Protein AF-E8R7Z8-F1 (afdb_monomer)

Solvent-accessible surface area (backbone atoms only — not comparable to full-atom values): 3858 Å² total; per-residue (Å²): 130,89,78,84,66,93,79,73,50,71,66,54,56,49,53,55,52,42,67,82,38,60,78,91,47,32,66,63,48,46,58,54,58,71,72,51,55,70,72,61,56,75,73,59,50,66,69,57,52,33,56,74,71,73,44,82,77,83,129

Foldseek 3Di:
DDDDDPPDDLVNLLVVLLVPDDPVCSVVLSVVSVVDDPVCSSPDHNVNSCVVVVHDDDD

Organism: Desulfurococcus mucosus (strain ATCC 35584 / DSM 2162 / JCM 9187 / O7/1) (NCBI:txid765177)

pLDDT: mean 80.42, std 14.37, range [35.94, 93.06]

Nearest PDB structures (foldseek):
  8ynn-assembly1_K  TM=2.987E-01  e=8.592E+00  Homo sapiens

Structure (mmCIF, N/CA/C/O backbone):
data_AF-E8R7Z8-F1
#
_entry.id   AF-E8R7Z8-F1
#
loop_
_atom_site.group_PDB
_atom_site.id
_atom_site.type_symbol
_atom_site.label_atom_id
_atom_site.label_alt_id
_atom_site.label_comp_id
_atom_site.label_asym_id
_atom_site.label_entity_id
_atom_site.label_seq_id
_atom_site.pdbx_PDB_ins_code
_atom_site.Cartn_x
_atom_site.Cartn_y
_atom_site.Cartn_z
_atom_site.occupancy
_atom_site.B_iso_or_equiv
_atom_site.auth_seq_id
_atom_site.auth_comp_id
_atom_site.auth_asym_id
_atom_site.auth_atom_id
_atom_site.pdbx_PDB_model_num
ATOM 1 N N . MET A 1 1 ? -7.754 5.978 -20.983 1.00 35.94 1 MET A N 1
ATOM 2 C CA . MET A 1 1 ? -6.700 4.959 -20.789 1.00 35.94 1 MET A CA 1
ATOM 3 C C . MET A 1 1 ? -5.699 5.524 -19.796 1.00 35.94 1 MET A C 1
ATOM 5 O O . MET A 1 1 ? -5.151 6.583 -20.068 1.00 35.94 1 MET A O 1
ATOM 9 N N . ALA A 1 2 ? -5.573 4.928 -18.606 1.00 44.25 2 ALA A N 1
ATOM 10 C CA . ALA A 1 2 ? -4.663 5.435 -17.580 1.00 44.25 2 ALA A CA 1
ATOM 11 C C . ALA A 1 2 ? -3.219 5.151 -18.013 1.00 44.25 2 ALA A C 1
ATOM 13 O O . ALA A 1 2 ? -2.842 4.010 -18.259 1.00 44.25 2 ALA A O 1
ATOM 14 N N . VAL A 1 3 ? -2.476 6.235 -18.201 1.00 48.53 3 VAL A N 1
ATOM 15 C CA . VAL A 1 3 ? -1.133 6.282 -18.771 1.00 48.53 3 VAL A CA 1
ATOM 16 C C . VAL A 1 3 ? -0.140 5.764 -17.737 1.00 48.53 3 VAL A C 1
ATOM 18 O O . VAL A 1 3 ? 0.082 6.408 -16.712 1.00 48.53 3 VAL A O 1
ATOM 21 N N . PHE A 1 4 ? 0.473 4.614 -18.014 1.00 47.12 4 PHE A N 1
ATOM 22 C CA . PHE A 1 4 ? 1.665 4.174 -17.301 1.00 47.12 4 PHE A CA 1
ATOM 23 C C . PHE A 1 4 ? 2.781 5.184 -17.601 1.00 47.12 4 PHE A C 1
ATOM 25 O O . PHE A 1 4 ? 3.226 5.298 -18.743 1.00 47.12 4 PHE A O 1
ATOM 32 N N . LYS A 1 5 ? 3.188 5.980 -16.604 1.00 53.38 5 LYS A N 1
ATOM 33 C CA . LYS A 1 5 ? 4.391 6.814 -16.716 1.00 53.38 5 LYS A CA 1
ATOM 34 C C . LYS A 1 5 ? 5.599 5.909 -16.450 1.00 53.38 5 LYS A C 1
ATOM 36 O O . LYS A 1 5 ? 5.736 5.448 -15.315 1.00 53.38 5 LYS A O 1
ATOM 41 N N . PRO A 1 6 ? 6.460 5.642 -17.449 1.00 48.34 6 PRO A N 1
ATOM 42 C CA . PRO A 1 6 ? 7.654 4.833 -17.253 1.00 48.34 6 PRO A CA 1
ATOM 43 C C . PRO A 1 6 ? 8.595 5.623 -16.340 1.00 48.34 6 PRO A C 1
ATOM 45 O O . PRO A 1 6 ? 9.169 6.628 -16.748 1.00 48.34 6 PRO A O 1
ATOM 48 N N . GLY A 1 7 ? 8.661 5.241 -15.067 1.00 58.22 7 GLY A N 1
ATOM 49 C CA . GLY A 1 7 ? 9.499 5.928 -14.084 1.00 58.22 7 GLY A CA 1
ATOM 50 C C . GLY A 1 7 ? 9.061 5.762 -12.636 1.00 58.22 7 GLY A C 1
ATOM 51 O O . GLY A 1 7 ? 9.888 5.957 -11.754 1.00 58.22 7 GLY A O 1
ATOM 52 N N . LYS A 1 8 ? 7.806 5.374 -12.369 1.00 65.06 8 LYS A N 1
ATOM 53 C CA . LYS A 1 8 ? 7.386 5.108 -10.990 1.00 65.06 8 LYS A CA 1
ATOM 54 C C . LYS A 1 8 ? 7.895 3.756 -10.518 1.00 65.06 8 LYS A C 1
ATOM 56 O O . LYS A 1 8 ? 7.537 2.716 -11.072 1.00 65.06 8 LYS A O 1
ATOM 61 N N . ASN A 1 9 ? 8.721 3.777 -9.480 1.00 80.19 9 ASN A N 1
ATOM 62 C CA . ASN A 1 9 ? 9.204 2.557 -8.853 1.0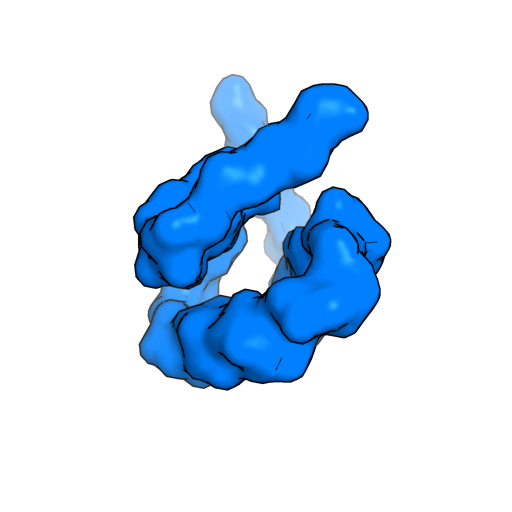0 80.19 9 ASN A CA 1
ATOM 63 C C . ASN A 1 9 ? 8.054 1.867 -8.114 1.00 80.19 9 ASN A C 1
ATOM 65 O O . ASN A 1 9 ? 7.189 2.524 -7.539 1.00 80.19 9 ASN A O 1
ATOM 69 N N . ARG A 1 10 ? 8.069 0.529 -8.066 1.00 83.69 10 ARG A N 1
ATOM 70 C CA . ARG A 1 10 ? 7.072 -0.285 -7.342 1.00 83.69 10 ARG A CA 1
ATOM 71 C C . ARG A 1 10 ? 6.770 0.266 -5.946 1.00 83.69 10 ARG A C 1
ATOM 73 O O . ARG A 1 10 ? 5.617 0.357 -5.545 1.00 83.69 10 ARG A O 1
ATOM 80 N N . ARG A 1 11 ? 7.819 0.674 -5.233 1.00 86.81 11 ARG A N 1
ATOM 81 C CA . ARG A 1 11 ? 7.728 1.275 -3.903 1.00 86.81 11 ARG A CA 1
ATOM 82 C C . ARG A 1 11 ? 6.884 2.551 -3.879 1.00 86.81 11 ARG A C 1
ATOM 84 O O . ARG A 1 11 ? 6.061 2.695 -2.988 1.00 86.81 11 ARG A O 1
ATOM 91 N N . GLU A 1 12 ? 7.056 3.439 -4.852 1.00 87.25 12 GLU A N 1
ATOM 92 C CA . GLU A 1 12 ? 6.304 4.697 -4.931 1.00 87.25 12 GLU A CA 1
ATOM 93 C C . GLU A 1 12 ? 4.815 4.432 -5.165 1.00 87.25 12 GLU A C 1
ATOM 95 O O . GLU A 1 12 ? 3.979 5.050 -4.518 1.00 87.25 12 GLU A O 1
ATOM 100 N N . ILE A 1 13 ? 4.478 3.461 -6.022 1.00 86.75 13 ILE A N 1
ATOM 101 C CA . ILE A 1 13 ? 3.083 3.062 -6.274 1.00 86.75 13 ILE A CA 1
ATOM 102 C C . ILE A 1 13 ? 2.435 2.533 -4.988 1.00 86.75 13 ILE A C 1
ATOM 104 O O . ILE A 1 13 ? 1.314 2.909 -4.650 1.00 86.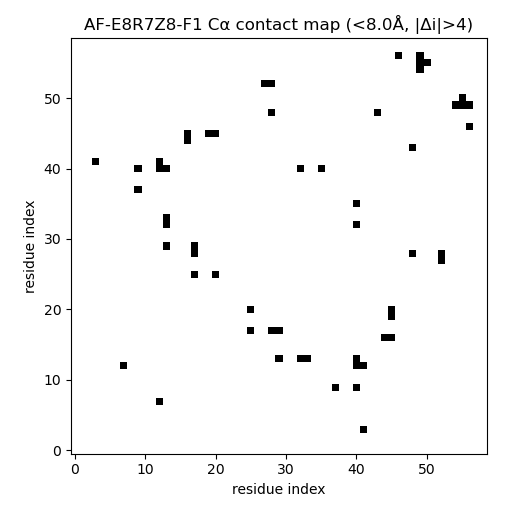75 13 ILE A O 1
ATOM 108 N N . ILE A 1 14 ? 3.151 1.684 -4.246 1.00 89.50 14 ILE A N 1
ATOM 109 C CA . ILE A 1 14 ? 2.674 1.153 -2.965 1.00 89.50 14 ILE A CA 1
ATOM 110 C C . ILE A 1 14 ? 2.487 2.290 -1.956 1.00 89.50 14 ILE A C 1
ATOM 112 O O . ILE A 1 14 ? 1.445 2.370 -1.314 1.00 89.50 14 ILE A O 1
ATOM 116 N N . GLU A 1 15 ? 3.462 3.189 -1.819 1.00 89.75 15 GLU A N 1
ATOM 117 C CA . GLU A 1 15 ? 3.372 4.316 -0.886 1.00 89.75 15 GLU A CA 1
ATOM 118 C C . GLU A 1 15 ? 2.214 5.268 -1.231 1.00 89.75 15 GLU A C 1
ATOM 120 O O . GLU A 1 15 ? 1.508 5.711 -0.323 1.00 89.75 15 GLU A O 1
ATOM 125 N N . GLU A 1 16 ? 1.948 5.518 -2.515 1.00 89.38 16 GLU A N 1
ATOM 126 C CA . GLU A 1 16 ? 0.783 6.287 -2.969 1.00 89.38 16 GLU A CA 1
ATOM 127 C C . GLU A 1 16 ? -0.539 5.601 -2.601 1.00 89.38 16 GLU A C 1
ATOM 129 O O . GLU A 1 16 ? -1.409 6.232 -2.000 1.00 89.38 16 GLU A O 1
ATOM 134 N N . LEU A 1 17 ? -0.676 4.300 -2.880 1.00 88.12 17 LEU A N 1
ATOM 135 C CA . LEU A 1 17 ? -1.881 3.534 -2.539 1.00 88.12 17 LEU A CA 1
ATOM 136 C C . LEU A 1 17 ? -2.133 3.489 -1.026 1.00 88.12 17 LEU A C 1
ATOM 138 O O . LEU A 1 17 ? -3.278 3.576 -0.584 1.00 88.12 17 LEU A O 1
ATOM 142 N N . LEU A 1 18 ? -1.072 3.374 -0.224 1.00 90.69 18 LEU A N 1
ATOM 143 C CA . LEU A 1 18 ? -1.158 3.358 1.236 1.00 90.69 18 LEU A CA 1
ATOM 144 C C . LEU A 1 18 ? -1.485 4.733 1.825 1.00 90.69 18 LEU A C 1
ATOM 146 O O . LEU A 1 18 ? -2.130 4.804 2.874 1.00 90.69 18 LEU A O 1
ATOM 150 N N . ARG A 1 19 ? -1.045 5.824 1.187 1.00 88.81 19 ARG A N 1
ATOM 151 C CA . ARG A 1 19 ? -1.293 7.191 1.665 1.00 88.81 19 ARG A CA 1
ATOM 152 C C . ARG A 1 19 ? -2.787 7.492 1.753 1.00 88.81 19 ARG A C 1
ATOM 154 O O . ARG A 1 19 ? -3.220 8.044 2.764 1.00 88.81 19 ARG A O 1
ATOM 161 N N . ASP A 1 20 ? -3.540 7.070 0.743 1.00 82.06 20 ASP A N 1
ATOM 162 C CA . ASP A 1 20 ? -4.990 7.275 0.636 1.00 82.06 20 ASP A CA 1
ATOM 163 C C . ASP A 1 20 ? -5.820 6.209 1.376 1.00 82.06 20 ASP A C 1
ATOM 165 O O . ASP A 1 20 ? -7.054 6.280 1.408 1.00 82.06 20 ASP A O 1
ATOM 169 N N . LEU A 1 21 ? -5.156 5.207 1.957 1.00 86.50 21 LEU A N 1
ATOM 170 C CA . LEU A 1 21 ? -5.777 4.156 2.752 1.00 86.50 21 LEU A CA 1
ATOM 171 C C . LEU A 1 21 ? -5.864 4.551 4.233 1.00 86.50 21 LEU A C 1
ATOM 173 O O . LEU A 1 21 ? -5.011 5.286 4.747 1.00 86.50 21 LEU A O 1
ATOM 177 N N . ASP A 1 22 ? -6.865 4.003 4.926 1.00 86.38 22 ASP A N 1
ATOM 178 C CA . ASP A 1 22 ? -7.009 4.114 6.376 1.00 86.38 22 ASP A CA 1
ATOM 179 C C . ASP A 1 22 ? -5.700 3.700 7.086 1.00 86.38 22 ASP A C 1
ATOM 181 O O . ASP A 1 22 ? -5.180 2.611 6.805 1.00 86.38 22 ASP A O 1
ATOM 185 N N . PRO A 1 23 ? -5.155 4.530 8.002 1.00 87.31 23 PRO A N 1
ATOM 186 C CA . PRO A 1 23 ? -3.930 4.226 8.739 1.00 87.31 23 PRO A CA 1
ATOM 187 C C . PRO A 1 23 ? -3.932 2.856 9.421 1.00 87.31 23 PRO A C 1
ATOM 189 O O . PRO A 1 23 ? -2.892 2.201 9.448 1.00 87.31 23 PRO A O 1
ATOM 192 N N . SER A 1 24 ? -5.087 2.409 9.922 1.00 88.94 24 SER A N 1
ATOM 193 C CA . SER A 1 24 ? -5.245 1.120 10.606 1.00 88.94 24 SER A CA 1
ATOM 194 C C . SER A 1 24 ? -5.065 -0.085 9.680 1.00 88.94 24 SER A C 1
ATOM 196 O O . SER A 1 24 ? -4.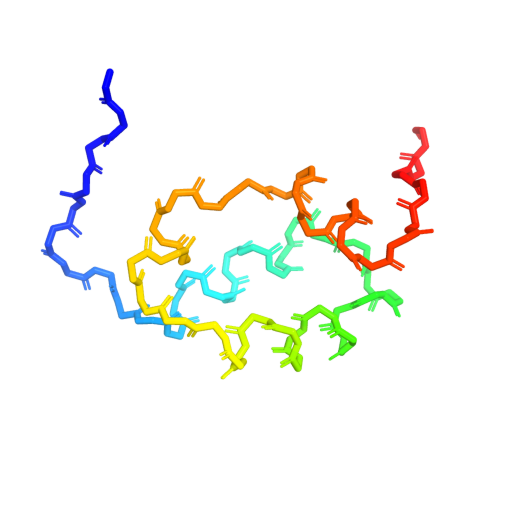705 -1.166 10.139 1.00 88.94 24 SER A O 1
ATOM 198 N N . LEU A 1 25 ? -5.264 0.099 8.372 1.00 88.81 25 LEU A N 1
ATOM 199 C CA . LEU A 1 25 ? -5.174 -0.960 7.367 1.00 88.81 25 LEU A CA 1
ATOM 200 C C . LEU A 1 25 ? -3.858 -0.932 6.588 1.00 88.81 25 LEU A C 1
ATOM 202 O O . LEU A 1 25 ? -3.593 -1.844 5.808 1.00 88.8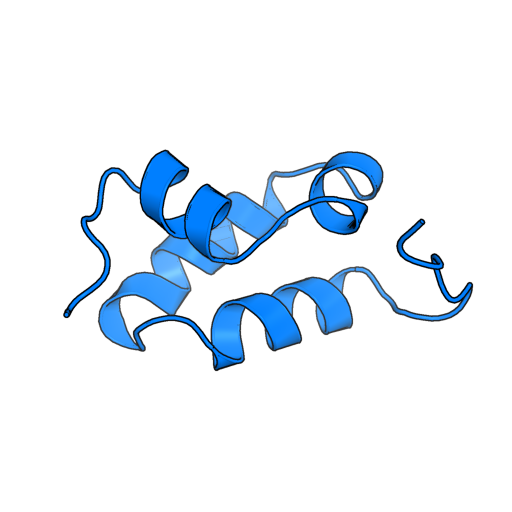1 25 LEU A O 1
ATOM 206 N N . ARG A 1 26 ? -3.017 0.096 6.772 1.00 90.44 26 ARG A N 1
ATOM 207 C CA . ARG A 1 26 ? -1.806 0.289 5.957 1.00 90.44 26 ARG A CA 1
ATOM 208 C C . ARG A 1 26 ? -0.823 -0.862 6.053 1.00 90.44 26 ARG A C 1
ATOM 210 O O . ARG A 1 26 ? -0.194 -1.190 5.056 1.00 90.44 26 ARG A O 1
ATOM 217 N N . GLU A 1 27 ? -0.657 -1.455 7.228 1.00 91.00 27 GLU A N 1
ATOM 218 C CA . GLU A 1 27 ? 0.313 -2.536 7.390 1.00 91.00 27 GLU A CA 1
ATOM 219 C C . GLU A 1 27 ? -0.152 -3.823 6.702 1.00 91.00 27 GLU A C 1
ATOM 221 O O . GLU A 1 27 ? 0.621 -4.464 5.990 1.00 91.00 27 GLU A O 1
ATOM 226 N N . GLU A 1 28 ? -1.437 -4.152 6.833 1.00 91.19 28 GLU A N 1
ATOM 227 C CA . GLU A 1 28 ? -2.054 -5.287 6.146 1.00 91.19 28 GLU A CA 1
ATOM 228 C C . GLU A 1 28 ? -2.049 -5.075 4.624 1.00 91.19 28 GLU A C 1
ATOM 230 O O . GLU A 1 28 ? -1.607 -5.937 3.862 1.00 91.19 28 GLU A O 1
ATOM 235 N N . ALA A 1 29 ? -2.433 -3.875 4.184 1.00 91.94 29 ALA A N 1
ATOM 236 C CA . ALA A 1 29 ? -2.376 -3.464 2.791 1.00 91.94 29 ALA A CA 1
ATOM 237 C C . ALA A 1 29 ? -0.954 -3.505 2.234 1.00 91.94 29 ALA A C 1
ATOM 239 O O . ALA A 1 29 ? -0.761 -3.957 1.114 1.00 91.94 29 ALA A O 1
ATOM 240 N N . ARG A 1 30 ? 0.058 -3.075 2.997 1.00 93.06 30 ARG A N 1
ATOM 241 C CA . ARG A 1 30 ? 1.455 -3.109 2.550 1.00 93.06 30 ARG A CA 1
ATOM 242 C C . ARG A 1 30 ? 1.881 -4.539 2.256 1.00 93.06 30 ARG A C 1
ATOM 244 O O . ARG A 1 30 ? 2.401 -4.781 1.176 1.00 93.06 30 ARG A O 1
ATOM 251 N N . ARG A 1 31 ? 1.613 -5.478 3.167 1.00 92.81 31 ARG A N 1
ATOM 252 C CA . ARG A 1 31 ? 1.955 -6.899 2.974 1.00 92.81 31 ARG A CA 1
ATOM 253 C C . ARG A 1 31 ? 1.268 -7.484 1.741 1.00 92.81 31 ARG A C 1
ATOM 255 O O . ARG A 1 31 ? 1.895 -8.224 0.990 1.00 92.81 31 ARG A O 1
ATOM 262 N N . LEU A 1 32 ? 0.005 -7.120 1.511 1.00 91.62 32 LEU A N 1
ATOM 263 C CA . LEU A 1 32 ? -0.736 -7.508 0.310 1.00 91.62 32 LEU A CA 1
ATOM 264 C C . LEU A 1 32 ? -0.117 -6.909 -0.963 1.00 91.62 32 LEU A C 1
ATOM 266 O O . LEU A 1 32 ? 0.111 -7.616 -1.933 1.00 91.62 32 LEU A O 1
ATOM 270 N N . LEU A 1 33 ? 0.168 -5.609 -0.980 1.00 91.56 33 LEU A N 1
ATOM 271 C CA . LEU A 1 33 ? 0.720 -4.929 -2.152 1.00 91.56 33 LEU A CA 1
ATOM 272 C C . LEU A 1 33 ? 2.157 -5.388 -2.458 1.00 91.56 33 LEU A C 1
ATOM 274 O O . LEU A 1 33 ? 2.551 -5.495 -3.617 1.00 91.56 33 LEU A O 1
ATOM 278 N N . GLU A 1 34 ? 2.935 -5.708 -1.425 1.00 91.56 34 GLU A N 1
ATOM 279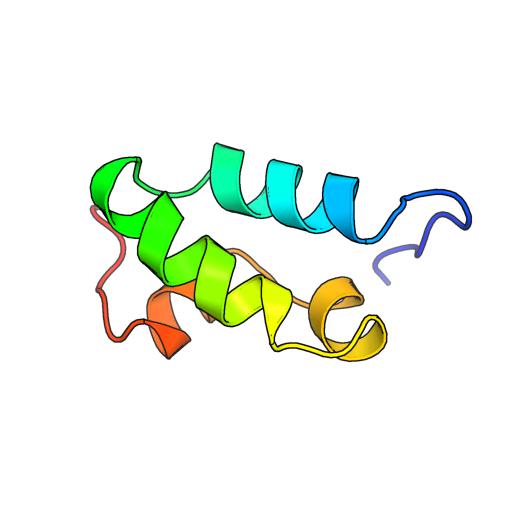 C CA . GLU A 1 34 ? 4.287 -6.255 -1.543 1.00 91.56 34 GLU A CA 1
ATOM 280 C C . GLU A 1 34 ? 4.324 -7.722 -1.988 1.00 91.56 34 GLU A C 1
ATOM 282 O O . GLU A 1 34 ? 5.387 -8.180 -2.416 1.00 91.56 34 GLU A O 1
ATOM 287 N N . SER A 1 35 ? 3.210 -8.453 -1.957 1.00 90.44 35 SER A N 1
ATOM 288 C CA . SER A 1 35 ? 3.130 -9.800 -2.537 1.00 90.44 35 SER A CA 1
ATOM 289 C C . SER A 1 35 ? 2.669 -9.801 -3.998 1.00 90.44 35 SER A C 1
ATOM 291 O O . SER A 1 35 ? 2.818 -10.810 -4.684 1.00 90.44 35 SER A O 1
ATOM 293 N N . MET A 1 36 ? 2.169 -8.669 -4.501 1.00 89.00 36 MET A N 1
ATOM 294 C CA . MET A 1 36 ? 1.682 -8.535 -5.872 1.00 89.00 36 MET A CA 1
ATOM 295 C C . MET A 1 36 ? 2.793 -8.264 -6.885 1.00 89.00 36 MET A C 1
ATOM 297 O O . MET A 1 36 ? 3.806 -7.610 -6.589 1.00 89.00 36 MET A O 1
ATOM 301 N N . SER A 1 37 ? 2.552 -8.708 -8.118 1.00 88.00 37 SER A N 1
ATOM 302 C CA . SER A 1 37 ? 3.412 -8.398 -9.255 1.00 88.00 37 SER A CA 1
ATOM 303 C C . SER A 1 37 ? 3.301 -6.917 -9.671 1.00 88.00 37 SER A C 1
ATOM 305 O O . SER A 1 37 ? 2.283 -6.264 -9.415 1.00 88.00 37 SER A O 1
ATOM 307 N N . PRO A 1 38 ? 4.342 -6.348 -10.310 1.00 81.88 38 PRO A N 1
ATOM 308 C CA . PRO A 1 38 ? 4.317 -4.961 -10.782 1.00 81.88 38 PRO A CA 1
ATOM 309 C C . PRO A 1 38 ? 3.149 -4.656 -11.730 1.00 81.88 38 PRO A C 1
ATOM 311 O O . PRO A 1 38 ? 2.557 -3.582 -11.635 1.00 81.88 38 PRO A O 1
ATOM 314 N N . ASP A 1 39 ? 2.788 -5.606 -12.596 1.00 83.75 39 ASP A N 1
ATOM 315 C CA . ASP A 1 39 ? 1.685 -5.460 -13.550 1.00 83.75 39 ASP A CA 1
ATOM 316 C C . ASP A 1 39 ? 0.328 -5.360 -12.846 1.00 83.75 39 ASP A C 1
ATOM 318 O O . ASP A 1 39 ? -0.514 -4.537 -13.210 1.00 83.75 39 ASP A O 1
ATOM 322 N N . GLU A 1 40 ? 0.122 -6.143 -11.785 1.00 85.88 40 GLU A N 1
ATOM 323 C CA . GLU A 1 40 ? -1.107 -6.061 -11.000 1.00 85.88 40 GLU A CA 1
ATOM 324 C C . GLU A 1 40 ? -1.201 -4.757 -10.202 1.00 85.88 40 GLU A C 1
ATOM 326 O O . GLU A 1 40 ? -2.297 -4.224 -10.037 1.00 85.88 40 GLU A O 1
ATOM 331 N N . LEU A 1 41 ? -0.071 -4.230 -9.713 1.00 85.25 41 LEU A N 1
ATOM 332 C CA . LEU A 1 41 ? -0.020 -2.946 -9.006 1.00 85.25 41 LEU A CA 1
ATOM 333 C C . LEU A 1 41 ? -0.326 -1.767 -9.935 1.00 85.25 41 LEU A C 1
ATOM 335 O O . LEU A 1 41 ? -0.979 -0.815 -9.515 1.00 85.25 41 LEU A O 1
ATOM 339 N N . ALA A 1 42 ? 0.104 -1.836 -11.197 1.00 80.75 42 ALA A N 1
ATOM 340 C CA . ALA A 1 42 ? -0.080 -0.767 -12.178 1.00 80.75 42 ALA A CA 1
ATOM 341 C C . ALA A 1 42 ? -1.559 -0.448 -12.471 1.00 80.75 42 ALA A C 1
ATOM 343 O O . ALA A 1 42 ? -1.895 0.690 -12.804 1.00 80.75 42 ALA A O 1
ATOM 344 N N . GLY A 1 43 ? -2.439 -1.446 -12.356 1.00 82.31 43 GLY A N 1
ATOM 345 C CA . GLY A 1 43 ? -3.881 -1.303 -12.574 1.00 82.31 43 GLY A CA 1
ATOM 346 C C . GLY A 1 43 ? -4.710 -1.172 -11.298 1.00 82.31 43 GLY A C 1
ATOM 347 O O . GLY A 1 43 ? -5.929 -1.010 -11.390 1.00 82.31 43 GLY A O 1
ATOM 348 N N . LEU A 1 44 ? -4.084 -1.265 -10.123 1.00 86.06 44 LEU A N 1
ATOM 349 C CA . LEU A 1 44 ? -4.798 -1.398 -8.863 1.00 86.06 44 LEU A CA 1
ATOM 350 C C . LEU A 1 44 ? -5.345 -0.058 -8.373 1.00 86.06 44 LEU A C 1
ATOM 352 O O . LEU A 1 44 ? -4.624 0.938 -8.308 1.00 86.06 44 LEU A O 1
ATOM 356 N N . ARG A 1 45 ? -6.617 -0.037 -7.968 1.00 86.50 45 ARG A N 1
ATOM 357 C CA . ARG A 1 45 ? -7.225 1.112 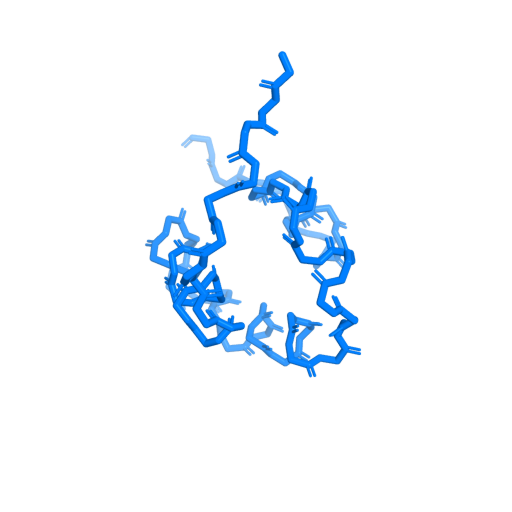-7.291 1.00 86.50 45 ARG A CA 1
ATOM 358 C C . ARG A 1 45 ? -7.354 0.846 -5.800 1.00 86.50 45 ARG A C 1
ATOM 360 O O . ARG A 1 45 ? -7.372 -0.298 -5.349 1.00 86.50 45 ARG A O 1
ATOM 367 N N . LYS A 1 46 ? -7.516 1.910 -5.012 1.00 82.75 46 LYS A N 1
ATOM 368 C CA . LYS A 1 46 ? -7.720 1.783 -3.561 1.00 82.75 46 LYS A CA 1
ATOM 369 C C . LYS A 1 46 ? -8.934 0.914 -3.221 1.00 82.75 46 LYS A C 1
ATOM 371 O O . LYS A 1 46 ? -8.898 0.169 -2.250 1.00 82.75 46 LYS A O 1
ATOM 376 N N . GLU A 1 47 ? -10.002 0.981 -4.018 1.00 84.81 47 GLU A N 1
ATOM 377 C CA . GLU A 1 47 ? -11.209 0.176 -3.822 1.00 84.81 47 GLU A CA 1
ATOM 378 C C . GLU A 1 47 ? -10.911 -1.324 -3.923 1.00 84.81 47 GLU A C 1
ATOM 380 O O . GLU A 1 47 ? -11.478 -2.118 -3.170 1.00 84.81 47 GLU A O 1
ATOM 385 N N . ASP A 1 48 ? -9.984 -1.704 -4.803 1.00 87.88 48 ASP A N 1
ATOM 386 C CA . ASP A 1 48 ? -9.543 -3.088 -4.956 1.00 87.88 48 ASP A CA 1
ATOM 387 C C . ASP A 1 48 ? -8.740 -3.545 -3.735 1.00 87.88 48 ASP A C 1
ATOM 389 O O . ASP A 1 48 ? -8.891 -4.683 -3.293 1.00 87.88 48 ASP A O 1
ATOM 393 N N . VAL A 1 49 ? -7.944 -2.646 -3.140 1.00 88.00 49 VAL A N 1
ATOM 394 C CA . VAL A 1 49 ? -7.224 -2.908 -1.884 1.00 88.00 49 VAL A CA 1
ATOM 395 C C . VAL A 1 49 ? -8.215 -3.175 -0.751 1.00 88.00 49 VAL A C 1
ATOM 397 O O . VAL A 1 49 ? -8.132 -4.220 -0.115 1.00 88.00 49 VAL A O 1
ATOM 400 N N . TYR A 1 50 ? -9.213 -2.308 -0.546 1.00 86.44 50 TYR A N 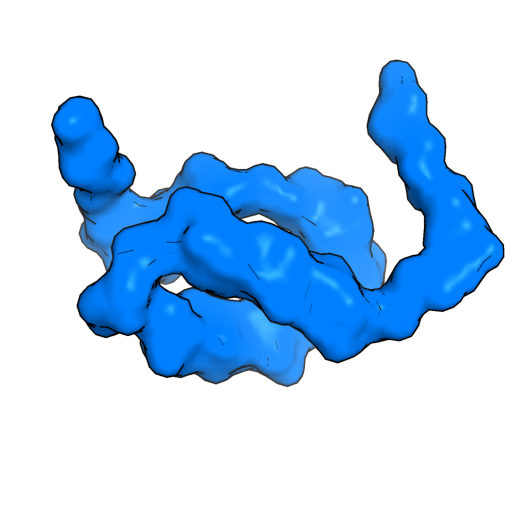1
ATOM 401 C CA . TYR A 1 50 ? -10.256 -2.527 0.470 1.00 86.44 50 TYR A CA 1
ATOM 402 C C . TYR A 1 50 ? -11.007 -3.847 0.261 1.00 86.44 50 TYR A C 1
ATOM 404 O O . TYR A 1 50 ? -11.203 -4.611 1.209 1.00 86.44 50 TYR A O 1
ATOM 412 N N . ARG A 1 51 ? -11.377 -4.152 -0.990 1.00 87.75 51 ARG A N 1
ATOM 413 C CA . ARG A 1 51 ? -12.067 -5.399 -1.340 1.00 87.75 51 ARG A CA 1
ATOM 414 C C . ARG A 1 51 ? -11.218 -6.627 -1.018 1.00 87.75 51 ARG A C 1
ATOM 416 O O . ARG A 1 51 ? -11.742 -7.586 -0.462 1.00 87.75 51 ARG A O 1
ATOM 42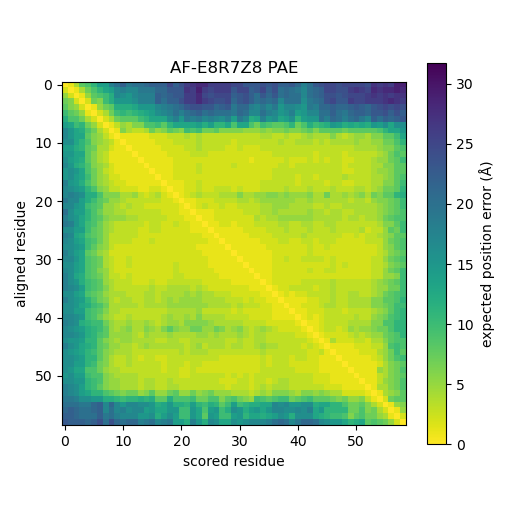3 N N . ARG A 1 52 ? -9.923 -6.602 -1.344 1.00 86.56 52 ARG A N 1
ATOM 424 C CA . ARG A 1 52 ? -8.997 -7.714 -1.071 1.00 86.56 52 ARG A CA 1
ATOM 425 C C . ARG A 1 52 ? -8.693 -7.892 0.412 1.00 86.56 52 ARG A C 1
ATOM 427 O O . ARG A 1 52 ? -8.512 -9.021 0.846 1.00 86.56 52 A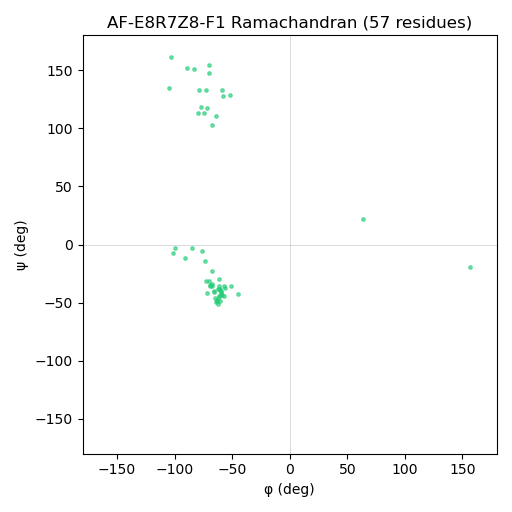RG A O 1
ATOM 434 N N . LEU A 1 53 ? -8.703 -6.808 1.184 1.00 87.25 53 LEU A N 1
ATOM 435 C CA . LEU A 1 53 ? -8.615 -6.855 2.646 1.00 87.25 53 LEU A CA 1
ATOM 436 C C . LEU A 1 53 ? -9.937 -7.278 3.314 1.00 87.25 53 LEU A C 1
ATOM 438 O O . LEU A 1 53 ? -10.000 -7.424 4.533 1.00 87.25 53 LEU A O 1
ATOM 442 N N . GLY A 1 54 ? -11.019 -7.440 2.542 1.00 83.62 54 GLY A N 1
ATOM 443 C CA . GLY A 1 54 ? -12.344 -7.761 3.073 1.00 83.62 54 GLY A CA 1
ATOM 444 C C . GLY A 1 54 ? -12.914 -6.667 3.982 1.00 83.62 54 GLY A C 1
ATOM 445 O O . GLY A 1 54 ? -13.765 -6.949 4.825 1.00 83.62 54 GLY A O 1
ATOM 446 N N . LYS A 1 55 ? -12.439 -5.422 3.851 1.00 78.94 55 LYS A N 1
ATOM 447 C CA . LYS A 1 55 ? -12.870 -4.287 4.676 1.00 78.94 55 LYS A CA 1
ATOM 448 C C . LYS A 1 55 ? -13.799 -3.390 3.867 1.00 78.94 55 LYS A C 1
ATOM 450 O O . LYS A 1 55 ? -13.511 -3.058 2.718 1.00 78.94 55 LYS A O 1
ATOM 455 N N . GLN A 1 56 ? -14.911 -2.969 4.465 1.00 66.94 56 GLN A N 1
ATOM 456 C CA . GLN A 1 56 ? -15.715 -1.892 3.890 1.00 66.94 56 GLN A CA 1
ATOM 457 C C . GLN A 1 56 ? -14.975 -0.570 4.082 1.00 66.94 56 GLN A C 1
ATOM 459 O O . GLN A 1 56 ? -14.463 -0.290 5.165 1.00 66.94 56 GLN A O 1
ATOM 464 N N . ARG A 1 57 ? -14.898 0.227 3.014 1.00 58.41 57 ARG A N 1
ATOM 465 C CA . ARG A 1 57 ? -14.350 1.581 3.070 1.00 58.41 57 ARG A CA 1
ATOM 466 C C . ARG A 1 57 ? -15.164 2.383 4.101 1.00 58.41 57 ARG A C 1
ATOM 468 O O . ARG A 1 57 ? -16.391 2.387 3.975 1.00 58.41 57 ARG A O 1
ATOM 475 N N . PRO A 1 58 ? -14.534 3.038 5.093 1.00 60.44 58 PRO A N 1
ATOM 476 C CA . PRO A 1 58 ? -15.263 3.940 5.976 1.00 60.44 58 PRO A CA 1
ATOM 477 C C . PRO A 1 58 ? -15.907 5.042 5.121 1.00 60.44 58 PRO A C 1
ATOM 479 O O . PRO A 1 58 ? -15.282 5.534 4.175 1.00 60.44 58 PRO A O 1
ATOM 482 N N . SER A 1 59 ? -17.191 5.305 5.383 1.00 58.44 59 SER A N 1
ATOM 483 C CA . SER A 1 59 ? -18.029 6.251 4.627 1.00 58.44 59 SER A CA 1
ATOM 484 C C . SER A 1 59 ? -17.519 7.681 4.735 1.00 58.44 59 SER A C 1
ATOM 486 O O . SER A 1 59 ? -17.079 8.055 5.843 1.00 58.44 59 SER A O 1
#

Secondary structure (DSSP, 8-state):
-----TT--HHHHHHHHHHTS-GGGHHHHHHHHHHS-HHHHHT--HHHHHHHTT-PPP-

Sequence (59 aa):
MAVFKPGKNRREIIEELLRDLDPSLREEARRLLESMSPDELAGLRKEDVYRRLGKQRPS

Mean predicted aligned error: 6.87 Å

Radius of gyration: 11.32 Å; Cα contacts (8 Å, |Δi|>4): 29; chains: 1; bounding box: 28×17×31 Å